Protein AF-A0A1G6ZTD5-F1 (afdb_monomer)

Radius of gyration: 16.53 Å; Cα contacts (8 Å, |Δi|>4): 94; chains: 1; bounding box: 41×16×47 Å

Mean predicted aligned error: 5.91 Å

Organism: NCBI:txid637679

Nearest PDB structures (foldseek):
  8to0-assembly1_b  TM=7.221E-01  e=5.128E+00  Mus musculus
  8otz-assembly1_ET  TM=2.982E-01  e=2.194E+00  Bos taurus
  1i4d-assembly1_B  TM=3.903E-01  e=6.806E+00  Homo sapiens

Solvent-accessible surface area (backbone atoms only — not comparable to full-atom values): 5272 Å² total; per-residue (Å²): 120,68,69,64,54,54,54,50,52,53,50,53,51,51,30,48,49,26,45,51,46,19,53,50,26,52,50,52,38,53,51,47,65,70,51,38,87,71,28,92,68,30,74,61,49,52,52,52,25,42,53,35,16,51,51,19,24,54,46,12,43,51,50,21,53,52,37,51,54,29,53,74,71,72,46,85,70,76,88,73,63,64,40,56,55,32,44,52,53,26,51,51,43,49,51,55,48,61,73,60,95

pLDDT: mean 83.89, std 8.07, range [53.84, 93.31]

Secondary structure (DSSP, 8-state):
-HHHHHHHHHHHHHHHHHHHHHHHHHHHHHHHHHHGGG-TTHHHHHHHHHHHHHHHHHHHHHHHHHHHHHHHTT--PPP-SHHHHHHHHHHHHHHHHHHT-

Foldseek 3Di:
DVVLVVLLVVLVVLLVVLQVQLVVLVVLLVVLVVCLVVFPPSPPLSVQLVVLSVVLNVVSNVLSVVSVVCSVVSHRDDDDCVSVVSSVSNVVSSVVSVVRD

Sequence (101 aa):
MQDKDIDRFRGWALMALYASMAILGAMLVLAAFRLWPSMNDGATYMFILTACGAATIILSTRSSLDFYRKLRRGERPKLALLPFVLMVLTLFAASEMISAV

Structure (mmCIF, N/CA/C/O backbone):
data_AF-A0A1G6ZTD5-F1
#
_entry.id   AF-A0A1G6ZTD5-F1
#
loop_
_atom_site.group_PDB
_atom_site.id
_atom_site.type_symbol
_atom_site.label_atom_id
_atom_site.label_alt_id
_atom_site.label_comp_id
_atom_site.label_asym_id
_atom_site.label_entity_id
_atom_site.label_seq_id
_atom_site.pdbx_PDB_ins_code
_atom_site.Cartn_x
_atom_site.Cartn_y
_atom_site.Cartn_z
_atom_site.occupancy
_atom_site.B_iso_or_equiv
_atom_site.auth_seq_id
_atom_site.auth_comp_id
_atom_site.auth_asym_id
_atom_site.auth_atom_id
_atom_site.pdbx_PDB_model_num
ATOM 1 N N . MET A 1 1 ? -25.510 -6.332 24.069 1.00 53.84 1 MET A N 1
ATOM 2 C CA . MET A 1 1 ? -24.046 -6.140 24.239 1.00 53.84 1 MET A CA 1
ATOM 3 C C . MET A 1 1 ? -23.239 -6.655 23.041 1.00 53.84 1 MET A C 1
ATOM 5 O O . MET A 1 1 ? -22.215 -6.051 22.767 1.00 53.84 1 MET A O 1
ATOM 9 N N . GLN A 1 2 ? -23.718 -7.653 22.281 1.00 59.75 2 GLN A N 1
ATOM 10 C CA . GLN A 1 2 ? -23.046 -8.210 21.087 1.00 59.75 2 GLN A CA 1
ATOM 11 C C . GLN A 1 2 ? -22.687 -7.201 19.975 1.00 59.75 2 GLN A C 1
ATOM 13 O O . GLN A 1 2 ? -21.613 -7.313 19.390 1.00 59.75 2 GLN A O 1
ATOM 18 N N . ASP A 1 3 ? -23.520 -6.191 19.700 1.00 60.97 3 ASP A N 1
ATOM 19 C CA . ASP A 1 3 ? -23.279 -5.278 18.563 1.00 60.97 3 ASP A CA 1
ATOM 20 C C . ASP A 1 3 ? -21.996 -4.440 18.705 1.00 60.97 3 ASP A C 1
ATOM 22 O O . ASP A 1 3 ? -21.338 -4.116 17.716 1.00 60.97 3 ASP A O 1
ATOM 26 N N . LYS A 1 4 ? -21.594 -4.120 19.944 1.00 64.38 4 LYS A N 1
ATOM 27 C CA . LYS A 1 4 ? -20.355 -3.367 20.212 1.00 64.38 4 LYS A CA 1
ATOM 28 C C . LYS A 1 4 ? -19.097 -4.192 19.938 1.00 64.38 4 LYS A C 1
ATOM 30 O O . LYS A 1 4 ? -18.082 -3.619 19.540 1.00 64.38 4 LYS A O 1
ATOM 35 N N . ASP A 1 5 ? -19.156 -5.504 20.139 1.00 68.56 5 ASP A N 1
ATOM 36 C CA . ASP A 1 5 ? -18.009 -6.391 19.937 1.00 68.56 5 ASP A CA 1
ATOM 37 C C . ASP A 1 5 ? -17.795 -6.683 18.447 1.00 68.56 5 ASP A C 1
ATOM 39 O O . ASP A 1 5 ? -16.659 -6.660 17.967 1.00 68.56 5 ASP A O 1
ATOM 43 N N . ILE A 1 6 ? -18.886 -6.830 17.685 1.00 71.69 6 ILE A N 1
ATOM 44 C CA . ILE A 1 6 ? -18.851 -7.008 16.225 1.00 71.69 6 ILE A CA 1
ATOM 45 C C . ILE A 1 6 ? -18.261 -5.766 15.537 1.00 71.69 6 ILE A C 1
ATOM 47 O O . ILE A 1 6 ? -17.387 -5.890 14.676 1.00 71.69 6 ILE A O 1
ATOM 51 N N . ASP A 1 7 ? -18.672 -4.561 15.941 1.00 72.44 7 ASP A N 1
ATOM 52 C CA . ASP A 1 7 ? -18.134 -3.311 15.387 1.00 72.44 7 ASP A CA 1
ATOM 53 C C . ASP A 1 7 ? -16.631 -3.145 15.666 1.00 72.44 7 ASP A C 1
ATOM 55 O O . ASP A 1 7 ? -15.875 -2.690 14.801 1.00 72.44 7 ASP A O 1
ATOM 59 N N . ARG A 1 8 ? -16.174 -3.553 16.857 1.00 71.25 8 ARG A N 1
ATOM 60 C CA . ARG A 1 8 ? -14.748 -3.547 17.210 1.00 71.25 8 ARG A CA 1
ATOM 61 C C . ARG A 1 8 ? -13.962 -4.541 16.368 1.00 71.25 8 ARG A C 1
ATOM 63 O O . ARG A 1 8 ? -12.935 -4.156 15.814 1.00 71.25 8 ARG A O 1
ATOM 70 N N . PHE A 1 9 ? -14.446 -5.775 16.227 1.00 81.44 9 PHE A N 1
ATOM 71 C CA . PHE A 1 9 ? -13.799 -6.791 15.395 1.00 81.44 9 PHE A CA 1
ATOM 72 C C . PHE A 1 9 ? -13.646 -6.324 13.942 1.00 81.44 9 PHE A C 1
ATOM 74 O O . PHE A 1 9 ? -12.556 -6.405 13.378 1.00 81.44 9 PHE A O 1
ATOM 81 N N . ARG A 1 10 ? -14.699 -5.735 13.358 1.00 81.19 10 ARG A N 1
ATOM 82 C CA . ARG A 1 10 ? -14.652 -5.156 12.003 1.00 81.19 10 ARG A CA 1
ATOM 83 C C . ARG A 1 10 ? -13.610 -4.045 11.884 1.00 81.19 10 ARG A C 1
ATOM 85 O O . ARG A 1 10 ? -12.908 -3.971 10.880 1.00 81.19 10 ARG A O 1
ATOM 92 N N . GLY A 1 11 ? -13.484 -3.201 12.907 1.00 81.25 11 GLY A N 1
ATOM 93 C CA . GLY A 1 11 ? -12.467 -2.154 12.960 1.00 81.25 11 GLY A CA 1
ATOM 94 C C . GLY A 1 11 ? -11.035 -2.704 12.969 1.00 81.25 11 GLY A C 1
ATOM 95 O O . GLY A 1 11 ? -10.198 -2.230 12.200 1.00 81.25 11 GLY A O 1
ATOM 96 N N . TRP A 1 12 ? -10.764 -3.725 13.787 1.00 83.81 12 TRP A N 1
ATOM 97 C CA . TRP A 1 12 ? -9.466 -4.410 13.821 1.00 83.81 12 TRP A CA 1
ATOM 98 C C . TRP A 1 12 ? -9.152 -5.124 12.504 1.00 83.81 12 TRP A C 1
ATOM 100 O O . TRP A 1 12 ? -8.034 -5.012 12.004 1.00 83.81 12 TRP A O 1
ATOM 110 N N . ALA A 1 13 ? -10.143 -5.789 11.904 1.00 87.00 13 ALA A N 1
ATOM 111 C CA . ALA A 1 13 ? -9.998 -6.439 10.605 1.00 87.00 13 ALA A CA 1
ATOM 112 C C . ALA A 1 13 ? -9.656 -5.429 9.496 1.00 87.00 13 ALA A C 1
ATOM 114 O O . ALA A 1 13 ? -8.749 -5.668 8.702 1.00 87.00 13 ALA A O 1
ATOM 115 N N . LEU A 1 14 ? -10.318 -4.266 9.474 1.00 86.00 14 LEU A N 1
ATOM 116 C CA . LEU A 1 14 ? -10.006 -3.193 8.525 1.00 86.00 14 LEU A CA 1
ATOM 117 C C . LEU A 1 14 ? -8.602 -2.617 8.746 1.00 86.00 14 LEU A C 1
ATOM 119 O O . LEU A 1 14 ? -7.882 -2.381 7.781 1.00 86.00 14 LEU A O 1
ATOM 123 N N . MET A 1 15 ? -8.186 -2.423 10.000 1.00 87.25 15 MET A N 1
ATOM 124 C CA . MET A 1 15 ? -6.828 -1.969 10.320 1.00 87.25 15 MET A CA 1
ATOM 125 C C . MET A 1 15 ? -5.768 -2.952 9.808 1.00 87.25 15 MET A C 1
ATOM 127 O O . MET A 1 15 ? -4.791 -2.525 9.186 1.00 87.25 15 MET A O 1
ATOM 131 N N . ALA A 1 16 ? -5.978 -4.251 10.054 1.00 88.81 16 ALA A N 1
ATOM 132 C CA . ALA A 1 16 ? -5.108 -5.320 9.579 1.00 88.81 16 ALA A CA 1
ATOM 133 C C . ALA A 1 16 ? -5.051 -5.343 8.049 1.00 88.81 16 ALA A C 1
ATOM 135 O O . ALA A 1 16 ? -3.965 -5.397 7.486 1.00 88.81 16 ALA A O 1
ATOM 136 N N . LEU A 1 17 ? -6.195 -5.191 7.378 1.00 90.69 17 LEU A N 1
ATOM 137 C CA . LEU A 1 17 ? -6.277 -5.140 5.921 1.00 90.69 17 LEU A CA 1
ATOM 138 C C . LEU A 1 17 ? -5.446 -3.992 5.331 1.00 90.69 17 LEU A C 1
ATOM 140 O O . LEU A 1 17 ? -4.638 -4.230 4.437 1.00 90.69 17 LEU A O 1
ATOM 144 N N . TYR A 1 18 ? -5.564 -2.767 5.858 1.00 89.44 18 TYR A N 1
ATOM 145 C CA . TYR A 1 18 ? -4.731 -1.650 5.391 1.00 89.44 18 TYR A CA 1
ATOM 146 C C . TYR A 1 18 ? -3.239 -1.875 5.674 1.00 89.44 18 TYR A C 1
ATOM 148 O O . TYR A 1 18 ? -2.396 -1.522 4.851 1.00 89.44 18 TYR A O 1
ATOM 156 N N . ALA A 1 19 ? -2.887 -2.479 6.813 1.00 88.44 19 ALA A N 1
ATOM 157 C CA . ALA A 1 19 ? -1.496 -2.816 7.110 1.00 88.44 19 ALA A CA 1
ATOM 158 C C . ALA A 1 19 ? -0.947 -3.861 6.121 1.00 88.44 19 ALA A C 1
ATOM 160 O O . ALA A 1 19 ? 0.136 -3.677 5.567 1.00 88.44 19 ALA A O 1
ATOM 161 N N . SER A 1 20 ? -1.721 -4.908 5.827 1.00 92.44 20 SER A N 1
ATOM 162 C CA . SER A 1 20 ? -1.384 -5.909 4.812 1.00 92.44 20 SER A CA 1
ATOM 163 C C . SER A 1 20 ? -1.240 -5.287 3.424 1.00 92.44 20 SER A C 1
ATOM 165 O O . SER A 1 20 ? -0.317 -5.644 2.701 1.00 92.44 20 SER A O 1
ATOM 167 N N . MET A 1 21 ? -2.086 -4.319 3.063 1.00 91.31 21 MET A N 1
ATOM 168 C CA . MET A 1 21 ? -1.964 -3.588 1.800 1.00 91.31 21 MET A CA 1
ATOM 169 C C . MET A 1 21 ? -0.680 -2.757 1.732 1.00 91.31 21 MET A C 1
ATOM 171 O O . MET A 1 21 ? -0.018 -2.738 0.699 1.00 91.31 21 MET A O 1
ATOM 175 N N . ALA A 1 22 ? -0.280 -2.107 2.826 1.00 90.06 22 ALA A N 1
ATOM 176 C CA . ALA A 1 22 ? 0.996 -1.399 2.865 1.00 90.06 22 ALA A CA 1
ATOM 177 C C . ALA A 1 22 ? 2.178 -2.363 2.656 1.00 90.06 22 ALA A C 1
ATOM 179 O O . ALA A 1 22 ? 3.057 -2.095 1.842 1.00 90.06 22 ALA A O 1
ATOM 180 N N . ILE A 1 23 ? 2.169 -3.513 3.337 1.00 93.31 23 ILE A N 1
ATOM 181 C CA . ILE A 1 23 ? 3.216 -4.535 3.194 1.00 93.31 23 ILE A CA 1
ATOM 182 C C . ILE A 1 23 ? 3.246 -5.088 1.765 1.00 93.31 23 ILE A C 1
ATOM 184 O O . ILE A 1 23 ? 4.315 -5.162 1.163 1.00 93.31 23 ILE A O 1
ATOM 188 N N . LEU A 1 24 ? 2.086 -5.425 1.197 1.00 91.75 24 LEU A N 1
ATOM 189 C CA . LEU A 1 24 ? 1.980 -5.930 -0.170 1.00 91.75 24 LEU A CA 1
ATOM 190 C C . LEU A 1 24 ? 2.506 -4.909 -1.186 1.00 91.75 24 LEU A C 1
ATOM 192 O O . LEU A 1 24 ? 3.292 -5.267 -2.057 1.00 91.75 24 LEU A O 1
ATOM 196 N N . GLY A 1 25 ? 2.136 -3.633 -1.042 1.00 89.44 25 GLY A N 1
ATOM 197 C CA . GLY A 1 25 ? 2.653 -2.557 -1.889 1.00 89.44 25 GLY A CA 1
ATOM 198 C C . GLY A 1 25 ? 4.179 -2.454 -1.826 1.00 89.44 25 GLY A C 1
ATOM 199 O O . GLY A 1 25 ? 4.830 -2.352 -2.862 1.00 89.44 25 GLY A O 1
ATOM 200 N N . ALA A 1 26 ? 4.766 -2.560 -0.630 1.00 91.00 26 ALA A N 1
ATOM 201 C CA . ALA A 1 26 ? 6.220 -2.565 -0.461 1.00 91.00 26 ALA A CA 1
ATOM 202 C C . ALA A 1 26 ? 6.882 -3.783 -1.123 1.00 91.00 26 ALA A C 1
ATOM 204 O O . ALA A 1 26 ? 7.904 -3.639 -1.794 1.00 91.00 26 ALA A O 1
ATOM 205 N N . MET A 1 27 ? 6.287 -4.971 -0.984 1.00 93.25 27 MET A N 1
ATOM 206 C CA . MET A 1 27 ? 6.777 -6.188 -1.635 1.00 93.25 27 MET A CA 1
ATOM 207 C C . MET A 1 27 ? 6.743 -6.078 -3.162 1.00 93.25 27 MET A C 1
ATOM 209 O O . MET A 1 27 ? 7.713 -6.465 -3.807 1.00 93.25 27 MET A O 1
ATOM 213 N N . LEU A 1 28 ? 5.678 -5.512 -3.738 1.00 89.81 28 LEU A N 1
ATOM 214 C CA . LEU A 1 28 ? 5.560 -5.310 -5.187 1.00 89.81 28 L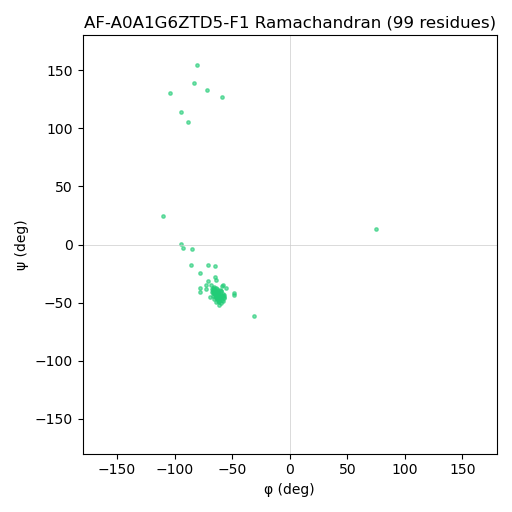EU A CA 1
ATOM 215 C C . LEU A 1 28 ? 6.633 -4.355 -5.720 1.00 89.81 28 LEU A C 1
ATOM 217 O O . LEU A 1 28 ? 7.272 -4.659 -6.724 1.00 89.81 28 LEU A O 1
ATOM 221 N N . VAL A 1 29 ? 6.886 -3.244 -5.022 1.00 90.25 29 VAL A N 1
ATOM 222 C CA . VAL A 1 29 ? 7.953 -2.300 -5.398 1.00 90.25 29 VAL A CA 1
ATOM 223 C C . VAL A 1 29 ? 9.330 -2.968 -5.329 1.00 90.25 29 VAL A C 1
ATOM 225 O O . VAL A 1 29 ? 10.134 -2.814 -6.246 1.00 90.25 29 VAL A O 1
ATOM 228 N N . LEU A 1 30 ? 9.604 -3.753 -4.281 1.00 90.75 30 LEU A N 1
ATOM 229 C CA . LEU A 1 30 ? 10.865 -4.493 -4.154 1.00 90.75 30 LEU A CA 1
ATOM 230 C C . LEU A 1 30 ? 11.037 -5.556 -5.248 1.00 90.75 30 LEU A C 1
ATOM 232 O O . LEU A 1 30 ? 12.127 -5.692 -5.806 1.00 90.75 30 LEU A O 1
ATOM 236 N N . ALA A 1 31 ? 9.975 -6.301 -5.564 1.00 87.69 31 ALA A N 1
ATOM 237 C CA . ALA A 1 31 ? 9.984 -7.303 -6.626 1.00 87.69 31 ALA A CA 1
ATOM 238 C C . ALA A 1 31 ? 10.253 -6.658 -7.992 1.00 87.69 31 ALA A C 1
ATOM 240 O O . ALA A 1 31 ? 11.098 -7.127 -8.749 1.00 87.69 31 ALA A O 1
ATOM 241 N N . ALA A 1 32 ? 9.610 -5.530 -8.273 1.00 85.56 32 ALA A N 1
ATOM 242 C CA . ALA A 1 32 ? 9.837 -4.771 -9.490 1.00 85.56 32 ALA A CA 1
ATOM 243 C C . ALA A 1 32 ? 11.252 -4.206 -9.606 1.00 85.56 32 ALA A C 1
ATOM 245 O O . ALA A 1 32 ? 11.851 -4.285 -10.673 1.00 85.56 32 ALA A O 1
ATOM 246 N N . PHE A 1 33 ? 11.824 -3.709 -8.506 1.00 86.81 33 PHE A N 1
ATOM 247 C CA . PHE A 1 33 ? 13.218 -3.260 -8.481 1.00 86.81 33 PHE A CA 1
ATOM 248 C C . PHE A 1 33 ? 14.185 -4.393 -8.854 1.00 86.81 33 PHE A C 1
ATOM 250 O O . PHE A 1 33 ? 15.188 -4.168 -9.526 1.00 86.81 33 PHE A O 1
ATOM 257 N N . ARG A 1 34 ? 13.873 -5.629 -8.446 1.00 86.81 34 ARG A N 1
ATOM 258 C CA . ARG A 1 34 ? 14.648 -6.823 -8.809 1.00 86.81 34 ARG A CA 1
ATOM 259 C C . ARG A 1 34 ? 14.473 -7.246 -10.268 1.00 86.81 34 ARG A C 1
ATOM 261 O O . ARG A 1 34 ? 15.434 -7.746 -10.839 1.00 86.81 34 ARG A O 1
ATOM 268 N N . LEU A 1 35 ? 13.281 -7.078 -10.839 1.00 82.75 35 LEU A N 1
ATOM 269 C CA . LEU A 1 35 ? 12.953 -7.473 -12.217 1.00 82.75 35 LEU A CA 1
ATOM 270 C C . LEU A 1 35 ? 13.310 -6.405 -13.262 1.00 82.75 35 LEU A C 1
ATOM 272 O O . LEU A 1 35 ? 13.422 -6.712 -14.441 1.00 82.75 35 LEU A O 1
ATOM 276 N N . TRP A 1 36 ? 13.521 -5.157 -12.849 1.00 82.06 36 TRP A N 1
ATOM 277 C CA . TRP A 1 36 ? 13.885 -4.052 -13.738 1.00 82.06 36 TRP A CA 1
ATOM 278 C C . TRP A 1 36 ? 15.037 -4.338 -14.720 1.00 82.06 36 TRP A C 1
ATOM 280 O O . TRP A 1 36 ? 14.900 -3.970 -15.886 1.00 82.06 36 TRP A O 1
ATOM 290 N N . PRO A 1 37 ? 16.160 -4.978 -14.322 1.00 82.25 37 PRO A N 1
ATOM 291 C CA . PRO A 1 37 ? 17.306 -5.145 -15.216 1.00 82.25 37 PRO A CA 1
ATOM 292 C C . PRO A 1 37 ? 17.024 -6.023 -16.439 1.00 82.25 37 PRO A C 1
ATOM 294 O O . PRO A 1 37 ? 17.797 -5.983 -17.389 1.00 82.25 37 PRO A O 1
ATOM 297 N N . SER A 1 38 ? 15.963 -6.835 -16.413 1.00 80.19 38 SER A N 1
ATOM 298 C CA . SER A 1 38 ? 15.604 -7.735 -17.512 1.00 80.19 38 SER A CA 1
ATOM 299 C C . SER A 1 38 ? 14.586 -7.145 -18.493 1.00 80.19 38 SER A C 1
ATOM 301 O O . SER A 1 38 ? 14.213 -7.833 -19.435 1.00 80.19 38 SER A O 1
ATOM 303 N N . MET A 1 39 ? 14.126 -5.903 -18.301 1.00 76.69 39 MET A N 1
ATOM 304 C CA . MET A 1 39 ? 13.066 -5.297 -19.118 1.00 76.69 39 MET A CA 1
ATOM 305 C C . MET A 1 39 ? 13.614 -4.281 -20.123 1.00 76.69 39 MET A C 1
ATOM 307 O O . MET A 1 39 ? 14.312 -3.343 -19.739 1.00 76.69 39 MET A O 1
ATOM 311 N N . ASN A 1 40 ? 13.213 -4.401 -21.392 1.00 69.06 40 ASN A N 1
ATOM 312 C CA . ASN A 1 40 ? 13.623 -3.479 -22.463 1.00 69.06 40 ASN A CA 1
ATOM 313 C C . ASN A 1 40 ? 13.069 -2.049 -22.281 1.00 69.06 40 ASN A C 1
ATOM 315 O O . ASN A 1 40 ? 13.800 -1.091 -22.506 1.00 69.06 40 ASN A O 1
ATOM 319 N N . ASP A 1 41 ? 11.828 -1.906 -21.796 1.00 70.50 41 ASP A N 1
ATOM 320 C CA . ASP A 1 41 ? 11.183 -0.617 -21.468 1.00 70.50 41 ASP A CA 1
ATOM 321 C C . ASP A 1 41 ? 10.993 -0.424 -19.954 1.00 70.50 41 ASP A C 1
ATOM 323 O O . ASP A 1 41 ? 10.128 0.334 -19.504 1.00 70.50 41 ASP A O 1
ATOM 327 N N . GLY A 1 42 ? 11.815 -1.105 -19.141 1.00 70.00 42 GLY A N 1
ATOM 328 C CA . GLY A 1 42 ? 11.666 -1.154 -17.684 1.00 70.00 42 GLY A CA 1
ATOM 329 C C . GLY A 1 42 ? 11.460 0.227 -17.064 1.00 70.00 42 GLY A C 1
ATOM 330 O O . GLY A 1 42 ? 10.563 0.376 -16.229 1.00 70.00 42 GLY A O 1
ATOM 331 N N . ALA A 1 43 ? 12.221 1.220 -17.568 1.00 77.94 43 ALA A N 1
ATOM 332 C CA . ALA A 1 43 ? 12.275 2.644 -17.204 1.00 77.94 43 ALA A CA 1
ATOM 333 C C . ALA A 1 43 ? 10.954 3.239 -16.694 1.00 77.94 43 ALA A C 1
ATOM 335 O O . ALA A 1 43 ? 10.827 3.715 -15.560 1.00 77.94 43 ALA A O 1
ATOM 336 N N . THR A 1 44 ? 9.958 3.205 -17.569 1.00 83.62 44 THR A N 1
ATOM 337 C CA . THR A 1 44 ? 8.673 3.863 -17.357 1.00 83.62 44 THR A CA 1
ATOM 338 C C . THR A 1 44 ? 7.793 3.056 -16.405 1.00 83.62 44 THR A C 1
ATOM 340 O O . THR A 1 44 ? 7.168 3.621 -15.505 1.00 83.62 44 THR A O 1
ATOM 343 N N . TYR A 1 45 ? 7.784 1.728 -16.545 1.00 81.12 45 TYR A N 1
ATOM 344 C CA . TYR A 1 45 ? 6.934 0.841 -15.751 1.00 81.12 45 TYR A CA 1
ATOM 345 C C . TYR A 1 45 ? 7.315 0.835 -14.269 1.00 81.12 45 TYR A C 1
ATOM 347 O O . TYR A 1 45 ? 6.435 0.940 -13.413 1.00 81.12 45 TYR A O 1
ATOM 355 N N . MET A 1 46 ? 8.607 0.811 -13.932 1.00 84.44 46 MET A N 1
ATOM 356 C CA . MET A 1 46 ? 9.019 0.912 -12.525 1.00 84.44 46 MET A CA 1
ATOM 357 C C . MET A 1 46 ? 8.743 2.289 -11.949 1.00 84.44 46 MET A C 1
ATOM 359 O O . MET A 1 46 ? 8.418 2.365 -10.770 1.00 84.44 46 MET A O 1
ATOM 363 N N . PHE A 1 47 ? 8.868 3.372 -12.726 1.00 86.75 47 PHE A N 1
ATOM 364 C CA . PHE A 1 47 ? 8.536 4.702 -12.218 1.00 86.75 47 PHE A CA 1
ATOM 365 C C . PHE A 1 47 ? 7.058 4.760 -11.815 1.00 86.75 47 PHE A C 1
ATOM 367 O O . PHE A 1 47 ? 6.743 5.140 -10.686 1.00 86.75 47 PHE A O 1
ATOM 374 N N . ILE A 1 48 ? 6.165 4.294 -12.696 1.00 87.25 48 ILE A N 1
ATOM 375 C CA . ILE A 1 48 ? 4.722 4.218 -12.432 1.00 87.25 48 ILE A CA 1
ATOM 376 C C . ILE A 1 48 ? 4.444 3.321 -11.223 1.00 87.25 48 ILE A C 1
ATOM 378 O O . ILE A 1 48 ? 3.762 3.740 -10.287 1.00 87.25 48 ILE A O 1
ATOM 382 N N . LEU A 1 49 ? 5.007 2.111 -11.195 1.00 88.62 49 LEU A N 1
ATOM 383 C CA . LEU A 1 49 ? 4.768 1.168 -10.108 1.00 88.62 49 LEU A CA 1
ATOM 384 C C . LEU A 1 49 ? 5.329 1.662 -8.771 1.00 88.62 49 LEU A C 1
ATOM 386 O O . LEU A 1 49 ? 4.685 1.488 -7.741 1.00 88.62 49 LEU A O 1
ATOM 390 N N . THR A 1 50 ? 6.496 2.303 -8.765 1.00 89.12 50 THR A N 1
ATOM 391 C CA . THR A 1 50 ? 7.095 2.860 -7.545 1.00 89.12 50 THR A CA 1
ATOM 392 C C . THR A 1 50 ? 6.265 4.030 -7.034 1.00 89.12 50 THR A C 1
ATOM 394 O O . THR A 1 50 ? 6.014 4.110 -5.834 1.00 89.12 50 THR A O 1
ATOM 397 N N . ALA A 1 51 ? 5.770 4.900 -7.921 1.00 90.31 51 ALA A N 1
ATOM 398 C CA . ALA A 1 51 ? 4.887 6.001 -7.548 1.00 90.31 51 ALA A CA 1
ATOM 399 C C . ALA A 1 51 ? 3.548 5.494 -6.978 1.00 90.31 51 ALA A C 1
ATOM 401 O O . ALA A 1 51 ? 3.145 5.904 -5.885 1.00 90.31 51 ALA A O 1
ATOM 402 N N . CYS A 1 52 ? 2.884 4.560 -7.669 1.00 89.94 52 CYS A N 1
ATOM 403 C CA . CYS A 1 52 ? 1.632 3.950 -7.211 1.00 89.94 52 CYS A CA 1
ATOM 404 C C . CYS A 1 52 ? 1.828 3.138 -5.924 1.00 89.94 52 CYS A C 1
ATOM 406 O O . CYS A 1 52 ? 1.054 3.282 -4.977 1.00 89.94 52 CYS A O 1
ATOM 408 N N . GLY A 1 53 ? 2.893 2.342 -5.850 1.00 88.38 53 GLY A N 1
ATOM 409 C CA . GLY A 1 53 ? 3.252 1.549 -4.681 1.00 88.38 53 GLY A CA 1
ATOM 410 C C . GLY A 1 53 ? 3.549 2.424 -3.468 1.00 88.38 53 GLY A C 1
ATOM 411 O O . GLY A 1 53 ? 2.980 2.196 -2.403 1.00 88.38 53 GLY A O 1
ATOM 412 N N . ALA A 1 54 ? 4.345 3.487 -3.623 1.00 91.12 54 ALA A N 1
ATOM 413 C CA . ALA A 1 54 ? 4.622 4.446 -2.553 1.00 91.12 54 ALA A CA 1
ATOM 414 C C . ALA A 1 54 ? 3.345 5.146 -2.066 1.00 91.12 54 ALA A C 1
ATOM 416 O O . ALA A 1 54 ? 3.108 5.221 -0.858 1.00 91.12 54 ALA A O 1
ATOM 417 N N . ALA A 1 55 ? 2.485 5.599 -2.985 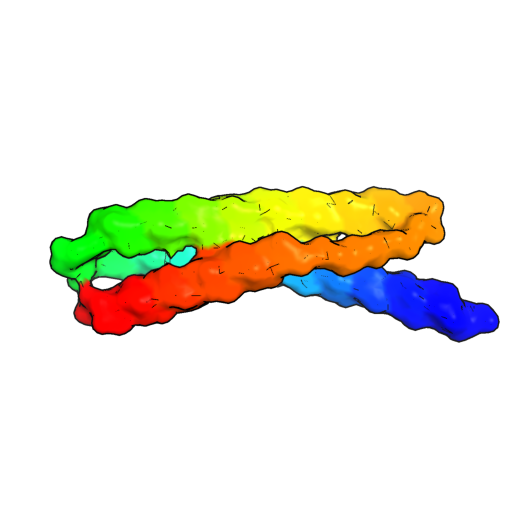1.00 90.38 55 ALA A N 1
ATOM 418 C CA . ALA A 1 55 ? 1.198 6.194 -2.633 1.00 90.38 55 ALA A CA 1
ATOM 419 C C . ALA A 1 55 ? 0.308 5.207 -1.857 1.00 90.38 55 ALA A C 1
ATOM 421 O O . ALA A 1 55 ? -0.262 5.572 -0.825 1.00 90.38 55 ALA A O 1
ATOM 422 N N . THR A 1 56 ? 0.245 3.947 -2.298 1.00 90.75 56 THR A N 1
ATOM 423 C CA . THR A 1 56 ? -0.485 2.864 -1.624 1.00 90.75 56 THR A CA 1
ATOM 424 C C . THR A 1 56 ? 0.059 2.608 -0.223 1.00 90.75 56 THR A C 1
ATOM 426 O O . THR A 1 56 ? -0.727 2.539 0.722 1.00 90.75 56 THR A O 1
ATOM 429 N N . ILE A 1 57 ? 1.381 2.523 -0.050 1.00 91.38 57 ILE A N 1
ATOM 430 C CA . ILE A 1 57 ? 2.030 2.313 1.254 1.00 91.38 57 ILE A CA 1
ATOM 431 C C . ILE A 1 57 ? 1.700 3.465 2.203 1.00 91.38 57 ILE A C 1
ATOM 433 O O . ILE A 1 57 ? 1.223 3.228 3.316 1.00 91.38 57 ILE A O 1
ATOM 437 N N . ILE A 1 58 ? 1.909 4.711 1.768 1.00 93.00 58 ILE A N 1
ATOM 438 C CA . ILE A 1 58 ? 1.707 5.906 2.598 1.00 93.00 58 ILE A CA 1
ATOM 439 C C . ILE A 1 58 ? 0.242 6.021 3.017 1.00 93.00 58 ILE A C 1
ATOM 441 O O . ILE A 1 58 ? -0.052 6.205 4.200 1.00 93.00 58 ILE A O 1
ATOM 445 N N . LEU A 1 59 ? -0.689 5.895 2.069 1.00 90.56 59 LEU A N 1
ATOM 446 C CA . LEU A 1 59 ? -2.110 6.077 2.350 1.00 90.56 59 LEU A CA 1
ATOM 447 C C . LEU A 1 59 ? -2.694 4.912 3.144 1.00 90.56 59 LEU A C 1
ATOM 449 O O . LEU A 1 59 ? -3.445 5.163 4.082 1.00 90.56 59 LEU A O 1
ATOM 453 N N . SER A 1 60 ? -2.295 3.669 2.867 1.00 88.00 60 SER A N 1
ATOM 454 C CA . SER A 1 60 ? -2.734 2.515 3.662 1.00 88.00 60 SER A CA 1
ATOM 455 C C . SER A 1 60 ? -2.190 2.581 5.091 1.00 88.00 60 SER A C 1
ATOM 457 O O . SER A 1 60 ? -2.937 2.373 6.046 1.00 88.00 60 SER A O 1
ATOM 459 N N . THR A 1 61 ? -0.925 2.978 5.272 1.00 89.75 61 THR A N 1
ATOM 460 C CA . THR A 1 61 ? -0.331 3.176 6.606 1.00 89.75 61 THR A CA 1
ATOM 461 C C . THR A 1 61 ? -1.039 4.297 7.361 1.00 89.75 61 THR A C 1
ATOM 463 O O . THR A 1 61 ? -1.426 4.129 8.518 1.00 89.75 61 THR A O 1
ATOM 466 N N . ARG A 1 62 ? -1.276 5.438 6.701 1.00 90.56 62 ARG A N 1
ATOM 467 C CA . ARG A 1 62 ? -2.001 6.567 7.292 1.00 90.56 62 ARG A CA 1
ATOM 468 C C . ARG A 1 62 ? -3.425 6.175 7.684 1.00 90.56 62 ARG A C 1
ATOM 470 O O . ARG A 1 62 ? -3.845 6.502 8.791 1.00 90.56 62 ARG A O 1
ATOM 477 N N . SER A 1 63 ? -4.149 5.466 6.816 1.00 88.12 63 SER A N 1
ATOM 478 C CA . SER A 1 63 ? -5.492 4.954 7.106 1.00 88.12 63 SER A CA 1
ATOM 479 C C . SER A 1 63 ? -5.480 3.965 8.267 1.00 88.12 63 SER A C 1
ATOM 481 O O . SER A 1 63 ? -6.323 4.083 9.149 1.00 88.12 63 SER A O 1
ATOM 483 N N . SER A 1 64 ? -4.503 3.058 8.333 1.00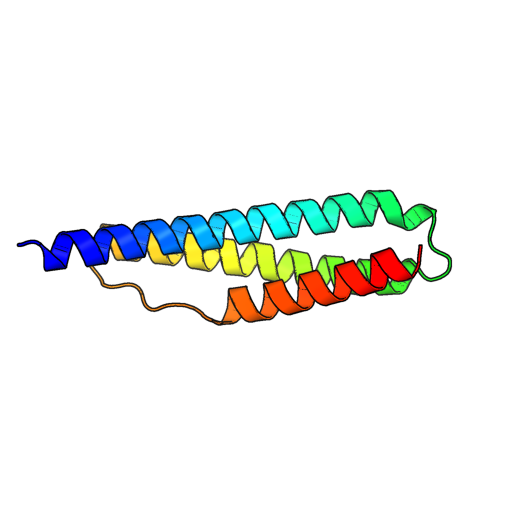 87.00 64 SER A N 1
ATOM 484 C CA . SER A 1 64 ? -4.349 2.114 9.446 1.00 87.00 64 SER A CA 1
ATOM 485 C C . SER A 1 64 ? -4.119 2.836 10.782 1.00 87.00 64 SER A C 1
ATOM 487 O O . SER A 1 64 ? -4.816 2.571 11.763 1.00 87.00 64 SER A O 1
ATOM 489 N N . LEU A 1 65 ? -3.225 3.832 10.811 1.00 88.44 65 LEU A N 1
ATOM 490 C CA . LEU A 1 65 ? -2.954 4.642 12.005 1.00 88.44 65 LEU A CA 1
ATOM 491 C C . LEU A 1 65 ? -4.159 5.487 12.435 1.00 88.44 65 LEU A C 1
ATOM 493 O O . LEU A 1 65 ? -4.432 5.610 13.631 1.00 88.44 65 LEU A O 1
ATOM 497 N N . ASP A 1 66 ? -4.881 6.080 11.484 1.00 86.94 66 ASP A N 1
ATOM 498 C CA . ASP A 1 66 ? -6.095 6.846 11.770 1.00 86.94 66 ASP A CA 1
ATOM 499 C C . ASP A 1 66 ? -7.210 5.939 12.315 1.00 86.94 66 ASP A C 1
ATOM 501 O O . ASP A 1 66 ? -7.847 6.269 13.317 1.00 86.94 66 ASP A O 1
ATOM 505 N N . PHE A 1 67 ? -7.381 4.746 11.733 1.00 84.56 67 PHE A N 1
ATOM 506 C CA . PHE A 1 67 ? -8.282 3.712 12.247 1.00 84.56 67 PHE A CA 1
ATOM 507 C C . PHE A 1 67 ? -7.921 3.3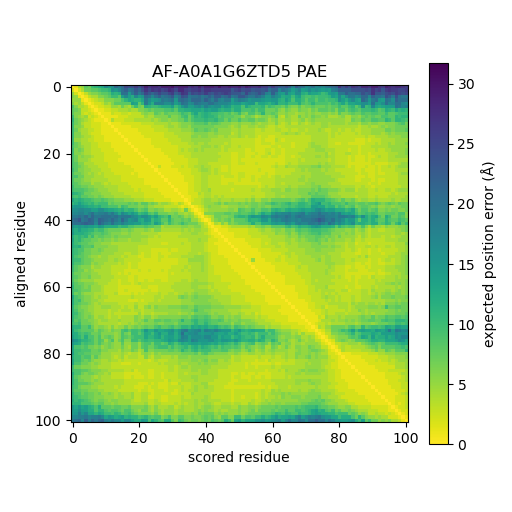13 13.677 1.00 84.56 67 PHE A C 1
ATOM 509 O O . PHE A 1 67 ? -8.793 3.328 14.544 1.00 84.56 67 PHE A O 1
ATOM 516 N N . TYR A 1 68 ? -6.644 3.031 13.948 1.00 84.44 68 TYR A N 1
ATOM 517 C CA . TYR A 1 68 ? -6.162 2.682 15.284 1.00 84.44 68 TYR A CA 1
ATOM 518 C C . TYR A 1 68 ? -6.476 3.777 16.313 1.00 84.44 68 TYR A C 1
ATOM 520 O O . TYR A 1 68 ? -7.005 3.504 17.394 1.00 84.44 68 TYR A O 1
ATOM 528 N N . ARG A 1 69 ? -6.210 5.044 15.966 1.00 86.62 69 ARG A N 1
ATOM 529 C CA . ARG A 1 69 ? -6.509 6.193 16.835 1.00 86.62 69 ARG A CA 1
ATOM 530 C C . ARG A 1 69 ? -8.008 6.321 17.116 1.00 86.62 69 ARG A C 1
ATOM 532 O O . ARG A 1 69 ? -8.375 6.552 18.266 1.00 86.62 69 ARG A O 1
ATOM 539 N N . LYS A 1 70 ? -8.861 6.144 16.103 1.00 84.44 70 LYS A N 1
ATOM 540 C CA . LYS A 1 70 ? -10.329 6.206 16.233 1.00 84.44 70 LYS A CA 1
ATOM 541 C C . LYS A 1 70 ? -10.888 5.061 17.078 1.00 84.44 70 LYS A C 1
ATOM 543 O O . LYS A 1 70 ? -11.672 5.311 17.991 1.00 84.44 70 LYS A O 1
ATOM 548 N N . LEU A 1 71 ? -10.409 3.833 16.863 1.00 82.75 71 LEU A N 1
ATOM 549 C CA . LEU A 1 71 ? -10.751 2.669 17.689 1.00 82.75 71 LEU A CA 1
ATOM 550 C C . LEU A 1 71 ? -10.402 2.892 19.163 1.00 82.75 71 LEU A C 1
ATOM 552 O O . LEU A 1 71 ? -11.218 2.602 20.037 1.00 82.75 71 LEU A O 1
ATOM 556 N N . ARG A 1 72 ? -9.225 3.466 19.449 1.00 83.12 72 ARG A N 1
ATOM 557 C CA . ARG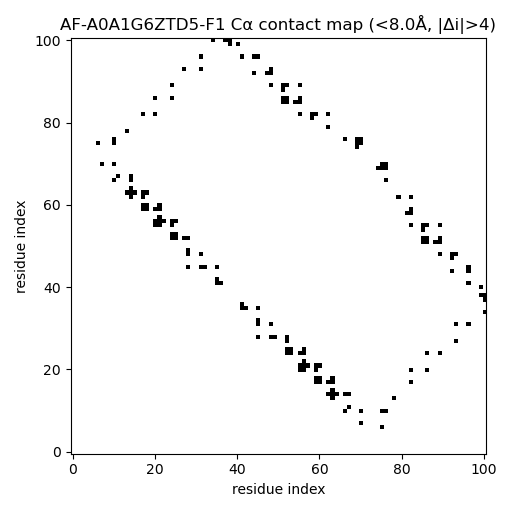 A 1 72 ? -8.792 3.768 20.823 1.00 83.12 72 ARG A CA 1
ATOM 558 C C . ARG A 1 72 ? -9.674 4.818 21.512 1.00 83.12 72 ARG A C 1
ATOM 560 O O . ARG A 1 72 ? -9.797 4.792 22.731 1.00 83.12 72 ARG A O 1
ATOM 567 N N . ARG A 1 73 ? -10.300 5.715 20.745 1.00 85.12 73 ARG A N 1
ATOM 568 C CA . ARG A 1 73 ? -11.252 6.728 21.239 1.00 85.12 73 ARG A CA 1
ATOM 569 C C . ARG A 1 73 ? -12.689 6.208 21.366 1.00 85.12 73 ARG A C 1
ATOM 571 O O . ARG A 1 73 ? -13.548 6.933 21.849 1.00 85.12 73 ARG A O 1
ATOM 578 N N . GLY A 1 74 ? -12.959 4.966 20.953 1.00 78.88 74 GLY A N 1
ATOM 579 C CA . GLY A 1 74 ? -14.311 4.403 20.931 1.00 78.88 74 GLY A CA 1
ATOM 580 C C . GLY A 1 74 ? -15.189 4.941 19.796 1.00 78.88 74 GLY A C 1
ATOM 581 O O . GLY A 1 74 ? -16.401 4.731 19.815 1.00 78.88 74 GLY A O 1
ATOM 582 N N . GLU A 1 75 ? -14.594 5.617 18.811 1.00 79.69 75 GLU A N 1
ATOM 583 C CA . GLU A 1 75 ? -15.286 6.092 17.614 1.00 79.69 75 GLU A CA 1
ATOM 584 C C . GLU A 1 75 ? -15.440 4.957 16.590 1.00 79.69 75 GLU A C 1
ATOM 586 O O . GLU A 1 75 ? -14.642 4.019 16.553 1.00 79.69 75 GLU A O 1
ATOM 591 N N . ARG A 1 76 ? -16.454 5.053 15.720 1.00 74.19 76 ARG A N 1
ATOM 592 C CA . ARG A 1 76 ? -16.660 4.118 14.603 1.00 74.19 76 ARG A CA 1
ATOM 593 C C . ARG A 1 76 ? -15.888 4.608 13.371 1.00 74.19 76 ARG A C 1
ATOM 595 O O . ARG A 1 76 ? -16.318 5.583 12.746 1.00 74.19 76 ARG A O 1
ATOM 602 N N . PRO A 1 77 ? -14.759 3.982 12.996 1.00 71.75 77 PRO A N 1
ATOM 603 C CA . PRO A 1 77 ? -13.985 4.440 11.854 1.00 71.75 77 PRO A CA 1
ATOM 604 C C . PRO A 1 77 ? -14.714 4.117 10.538 1.00 71.75 77 PRO A C 1
ATOM 606 O O . PRO A 1 77 ? -15.210 3.010 10.334 1.00 71.75 77 PRO A O 1
ATOM 609 N N . LYS A 1 78 ? -14.793 5.103 9.636 1.00 78.31 78 LYS A N 1
ATOM 610 C CA . LYS A 1 78 ? -15.384 4.943 8.298 1.00 78.31 78 LYS A CA 1
ATOM 611 C C . LYS A 1 78 ? -14.360 4.348 7.338 1.00 78.31 78 LYS A C 1
ATOM 613 O O . LYS A 1 78 ? -13.202 4.757 7.350 1.00 78.31 78 LYS A O 1
ATOM 618 N N . LEU A 1 79 ? -14.802 3.417 6.495 1.00 79.00 79 LEU A N 1
ATOM 619 C CA . LEU A 1 79 ? -13.972 2.786 5.471 1.00 79.00 79 LEU A CA 1
ATOM 620 C C . LEU A 1 79 ? -13.409 3.842 4.507 1.00 79.00 79 LEU A C 1
ATOM 622 O O . LEU A 1 79 ? -14.157 4.652 3.962 1.00 79.00 79 LEU A O 1
ATOM 626 N N . ALA A 1 80 ? -12.091 3.836 4.314 1.00 82.88 80 ALA A N 1
ATOM 627 C CA . ALA A 1 80 ? -11.421 4.667 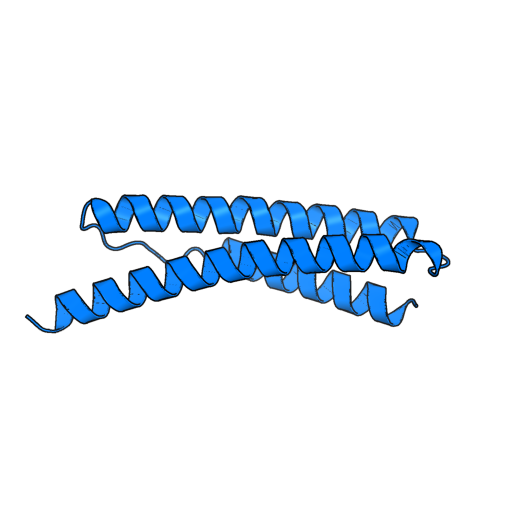3.328 1.00 82.88 80 ALA A CA 1
ATOM 628 C C . ALA A 1 80 ? -11.263 3.838 2.050 1.00 82.88 80 ALA A C 1
ATOM 630 O O . ALA A 1 80 ? -10.549 2.842 2.049 1.00 82.88 80 ALA A O 1
ATOM 631 N N . LEU A 1 81 ? -11.940 4.232 0.969 1.00 87.25 81 LEU A N 1
ATOM 632 C CA . LEU A 1 81 ? -11.882 3.518 -0.316 1.00 87.25 81 LEU A CA 1
ATOM 633 C C . LEU A 1 81 ? -10.602 3.819 -1.107 1.00 87.25 81 LEU A C 1
ATOM 635 O O . LEU A 1 81 ? -10.162 3.004 -1.909 1.00 87.25 81 LEU A O 1
ATOM 639 N N . LEU A 1 82 ? -9.978 4.972 -0.861 1.00 87.00 82 LEU A N 1
ATOM 640 C CA . LEU A 1 82 ? -8.811 5.433 -1.615 1.00 87.00 82 LEU A CA 1
ATOM 641 C C . LEU A 1 82 ? -7.615 4.452 -1.586 1.00 87.00 82 LEU A C 1
ATOM 643 O O . LEU A 1 82 ? -7.069 4.188 -2.656 1.00 87.00 82 LEU A O 1
ATOM 647 N N . PRO A 1 83 ? -7.229 3.851 -0.438 1.00 85.75 83 PRO A N 1
ATOM 648 C CA . PRO A 1 83 ? -6.186 2.824 -0.406 1.00 85.75 83 PRO A CA 1
ATOM 649 C C . PRO A 1 83 ? -6.494 1.617 -1.300 1.00 85.75 83 PRO A C 1
ATOM 651 O O . PRO A 1 83 ? -5.583 1.059 -1.903 1.00 85.75 83 PRO A O 1
ATOM 654 N N . PHE A 1 84 ? -7.768 1.227 -1.423 1.00 87.88 84 PHE A N 1
ATOM 655 C CA . PHE A 1 84 ? -8.181 0.112 -2.282 1.00 87.88 84 PHE A CA 1
ATOM 656 C C . PHE A 1 84 ? -8.019 0.449 -3.755 1.00 87.88 84 PHE A C 1
ATOM 658 O O . PHE A 1 84 ? -7.451 -0.345 -4.498 1.00 87.88 84 PHE A O 1
ATOM 665 N N . VAL A 1 85 ? -8.455 1.642 -4.161 1.00 89.94 85 VAL A N 1
ATOM 666 C CA . VAL A 1 85 ? -8.289 2.113 -5.542 1.00 89.94 85 VAL A CA 1
ATOM 667 C C . VAL A 1 85 ? -6.808 2.143 -5.920 1.00 89.94 85 VAL A C 1
ATOM 669 O O . VAL A 1 85 ? -6.429 1.646 -6.976 1.00 89.94 85 VAL A O 1
ATOM 672 N N . LEU A 1 86 ? -5.950 2.652 -5.035 1.00 89.00 86 LEU A N 1
ATOM 673 C CA . LEU A 1 86 ? -4.510 2.707 -5.286 1.00 89.00 86 LEU A CA 1
ATOM 674 C C . LEU A 1 86 ? -3.856 1.328 -5.325 1.00 89.00 86 LEU A C 1
ATOM 676 O O . LEU A 1 86 ? -2.996 1.091 -6.172 1.00 89.00 86 LEU A O 1
ATOM 680 N N . MET A 1 87 ? -4.285 0.402 -4.469 1.00 91.06 87 MET A N 1
ATOM 681 C CA . MET A 1 87 ? -3.810 -0.977 -4.533 1.00 91.06 87 MET A CA 1
ATOM 682 C C . MET A 1 87 ? -4.188 -1.637 -5.861 1.00 91.06 87 MET A C 1
ATOM 684 O O . MET A 1 87 ? -3.340 -2.279 -6.469 1.00 91.06 87 MET A O 1
ATOM 688 N N . VAL A 1 88 ? -5.414 -1.437 -6.354 1.00 92.25 88 VAL A N 1
ATOM 689 C CA . VAL A 1 88 ? -5.830 -1.946 -7.673 1.00 92.25 88 VAL A CA 1
ATOM 690 C C . VAL A 1 88 ? -4.950 -1.369 -8.782 1.00 92.25 88 VAL A C 1
ATOM 692 O O . VAL A 1 88 ? -4.455 -2.127 -9.610 1.00 92.25 88 VAL A O 1
ATOM 695 N N . LEU A 1 89 ? -4.682 -0.060 -8.768 1.00 90.12 89 LEU A N 1
ATOM 696 C CA . LEU A 1 89 ? -3.772 0.570 -9.733 1.00 90.12 89 LEU A CA 1
ATOM 697 C C . LEU A 1 89 ? -2.340 0.023 -9.629 1.00 90.12 89 LEU A C 1
ATOM 699 O O . LEU A 1 89 ? -1.697 -0.218 -10.646 1.00 90.12 89 LEU A O 1
ATOM 703 N N . THR A 1 90 ? -1.853 -0.217 -8.409 1.00 89.06 90 THR A N 1
ATOM 704 C CA . THR A 1 90 ? -0.520 -0.793 -8.166 1.00 89.06 90 THR A CA 1
ATOM 705 C C . THR A 1 90 ? -0.435 -2.226 -8.695 1.00 89.06 90 THR A C 1
ATOM 707 O O . THR A 1 90 ? 0.548 -2.583 -9.333 1.00 89.06 90 THR A O 1
ATOM 710 N N . LEU A 1 91 ? -1.473 -3.039 -8.480 1.00 90.88 91 LEU A N 1
ATOM 711 C CA . LEU A 1 91 ? -1.555 -4.404 -9.005 1.00 90.88 91 LEU A CA 1
ATOM 712 C C . LEU A 1 91 ? -1.649 -4.424 -10.530 1.00 90.88 91 LEU A C 1
ATOM 714 O O . LEU A 1 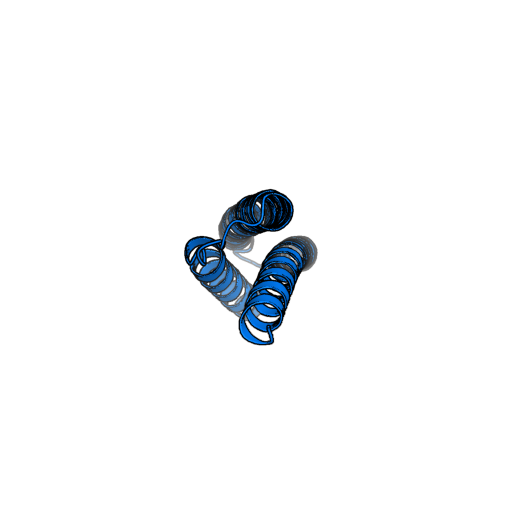91 ? -0.996 -5.248 -11.161 1.00 90.88 91 LEU A O 1
ATOM 718 N N . PHE A 1 92 ? -2.417 -3.507 -11.121 1.00 90.81 92 PHE A N 1
ATOM 719 C CA . PHE A 1 92 ? -2.511 -3.374 -12.571 1.00 90.81 92 PHE A CA 1
ATOM 720 C C . PHE A 1 92 ? -1.146 -3.024 -13.177 1.00 90.81 92 PHE A C 1
ATOM 722 O O . PHE A 1 92 ? -0.668 -3.726 -14.061 1.00 90.81 92 PHE A O 1
ATOM 729 N N . ALA A 1 93 ? -0.459 -2.020 -12.623 1.00 86.50 93 ALA A N 1
ATOM 730 C CA . ALA A 1 93 ? 0.892 -1.661 -13.049 1.00 86.50 93 ALA A CA 1
ATOM 731 C C . ALA A 1 93 ? 1.889 -2.824 -12.884 1.00 86.50 93 ALA A C 1
ATOM 733 O O . ALA A 1 93 ? 2.723 -3.047 -13.758 1.00 86.50 93 ALA A O 1
ATOM 734 N N . ALA A 1 94 ? 1.791 -3.591 -11.792 1.00 86.69 94 ALA A N 1
ATOM 735 C CA . ALA A 1 94 ? 2.645 -4.757 -11.567 1.00 86.69 94 ALA A CA 1
ATOM 736 C C . ALA A 1 94 ? 2.369 -5.879 -12.582 1.00 86.69 94 ALA A C 1
ATOM 738 O O . ALA A 1 94 ? 3.305 -6.517 -13.052 1.00 86.69 94 ALA A O 1
ATOM 739 N N . SER A 1 95 ? 1.101 -6.105 -12.934 1.00 87.88 95 SER A N 1
ATOM 740 C CA . SER A 1 95 ? 0.689 -7.107 -13.924 1.00 87.88 95 SER A CA 1
ATOM 741 C C . SER A 1 95 ? 1.219 -6.780 -15.320 1.00 87.88 95 SER A C 1
ATOM 743 O O . SER A 1 95 ? 1.768 -7.653 -15.992 1.00 87.88 95 SER A O 1
ATOM 745 N N . GLU A 1 96 ? 1.091 -5.521 -15.742 1.00 84.38 96 GLU A N 1
ATOM 746 C CA . GLU A 1 96 ? 1.636 -5.042 -17.018 1.00 84.38 96 GLU A CA 1
ATOM 747 C C . GLU A 1 96 ? 3.165 -5.168 -17.042 1.00 84.38 96 GLU A C 1
ATOM 749 O O . GLU A 1 96 ? 3.736 -5.656 -18.011 1.00 84.38 96 GLU A O 1
ATOM 754 N N . MET A 1 97 ? 3.829 -4.821 -15.934 1.00 80.06 97 MET A N 1
ATOM 755 C CA . MET A 1 97 ? 5.281 -4.946 -15.803 1.00 80.06 97 MET A CA 1
ATOM 756 C C . MET A 1 97 ? 5.754 -6.405 -15.899 1.00 80.06 97 MET A C 1
ATOM 758 O O . MET A 1 97 ? 6.741 -6.666 -16.573 1.00 80.06 97 MET A O 1
ATOM 762 N N . ILE A 1 98 ? 5.058 -7.362 -15.273 1.00 80.69 98 ILE A N 1
ATOM 763 C CA . ILE A 1 98 ? 5.385 -8.799 -15.379 1.00 80.69 98 ILE A CA 1
ATOM 764 C C . ILE A 1 98 ? 5.160 -9.318 -16.802 1.00 80.69 98 ILE A C 1
ATOM 766 O O . ILE A 1 98 ? 5.934 -10.143 -17.268 1.00 80.69 98 ILE A O 1
ATOM 770 N N . SER A 1 99 ? 4.126 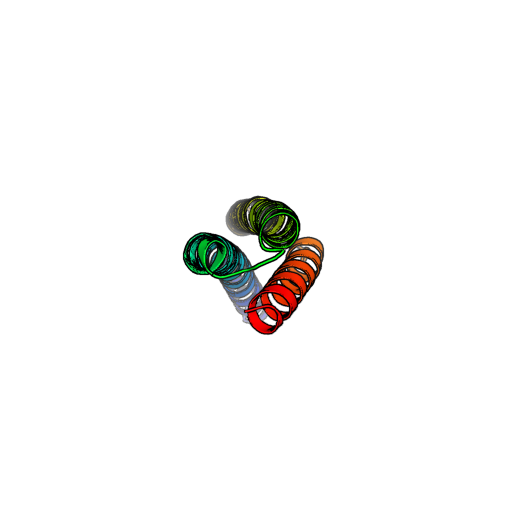-8.834 -17.493 1.00 78.75 99 SER A N 1
ATOM 771 C CA . SER A 1 99 ? 3.829 -9.237 -18.876 1.00 78.75 99 SER A CA 1
ATOM 772 C C . SER A 1 99 ? 4.844 -8.692 -19.890 1.00 78.75 99 SER A C 1
ATOM 774 O O . SER A 1 99 ? 4.906 -9.185 -21.013 1.00 78.75 99 SER A O 1
ATOM 776 N N . ALA A 1 100 ? 5.615 -7.671 -19.502 1.00 69.38 100 ALA A N 1
ATOM 777 C CA . ALA A 1 100 ? 6.668 -7.051 -20.303 1.00 69.38 100 ALA A 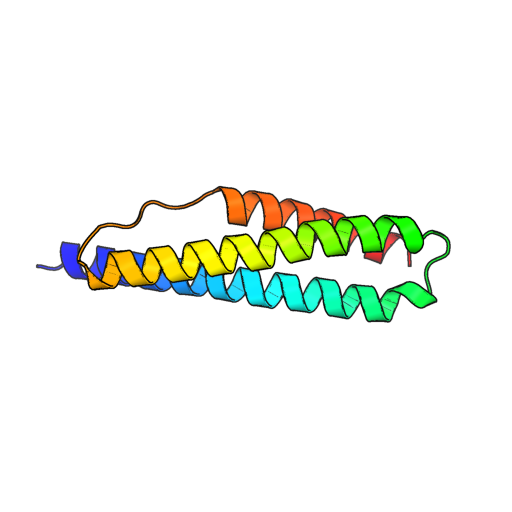CA 1
ATOM 778 C C . ALA A 1 100 ? 8.075 -7.650 -20.067 1.00 69.38 100 ALA A C 1
ATOM 780 O O . ALA A 1 100 ? 9.030 -7.205 -20.710 1.00 69.38 100 ALA A O 1
ATOM 781 N N . VAL A 1 101 ? 8.210 -8.610 -19.139 1.00 66.06 101 VAL A N 1
ATOM 782 C CA . VAL A 1 101 ? 9.411 -9.455 -18.950 1.00 66.06 101 VAL A CA 1
ATOM 783 C C . VAL A 1 101 ? 9.373 -10.616 -19.929 1.00 66.06 101 VAL A C 1
ATOM 785 O O . VAL A 1 101 ? 10.436 -10.897 -20.522 1.00 66.06 101 VAL A O 1
#